Protein AF-A0A967TLC8-F1 (afdb_mon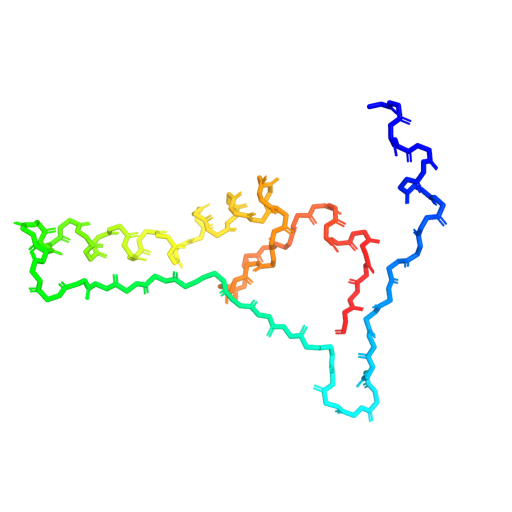omer_lite)

pLDDT: mean 94.49, std 4.86, range [64.38, 98.5]

Foldseek 3Di:
DVCVVVVVVDADDFPDPVHDTRDDDDDDDDDDPPPPCRPVVVVVVVVCLDLVNLLCCQAPVVDHRPDPPRDHDPVVVVNPDD

Sequence (82 aa):
EEQSAWAETVRIVFPNQKSYGTHMNVSGMALTSSAPNKENAIRLMVFLSDNLAQQMYAEQNFEYPVKQGVPWSGLLQSFGSY

Structure (mmCIF, N/CA/C/O backbone):
data_AF-A0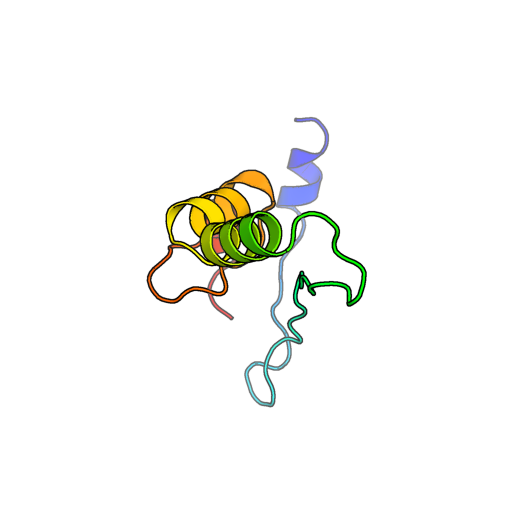A967TLC8-F1
#
_entry.id   AF-A0A967TLC8-F1
#
loop_
_atom_site.group_PDB
_atom_site.id
_atom_site.type_symbol
_atom_site.label_atom_id
_atom_site.label_alt_id
_atom_site.label_comp_id
_atom_site.label_asym_id
_atom_site.label_entity_id
_atom_site.label_seq_id
_atom_site.pdbx_PDB_ins_code
_atom_site.Cartn_x
_atom_site.Cartn_y
_atom_site.Cartn_z
_atom_site.occupancy
_atom_site.B_iso_or_equiv
_atom_site.auth_seq_id
_atom_site.auth_comp_id
_atom_site.auth_asym_id
_atom_site.auth_atom_id
_atom_site.pdbx_PDB_model_num
ATOM 1 N N . GLU A 1 1 ? 16.149 17.137 -4.908 1.00 64.38 1 GLU A N 1
ATOM 2 C CA . GLU A 1 1 ? 16.902 17.582 -6.099 1.00 64.38 1 GLU A CA 1
ATOM 3 C C . GLU A 1 1 ? 18.269 16.917 -6.195 1.00 64.38 1 GLU A C 1
ATOM 5 O O . GLU A 1 1 ? 18.515 16.264 -7.194 1.00 64.38 1 GLU A O 1
ATOM 10 N N . GLU A 1 2 ? 19.117 16.961 -5.162 1.00 76.75 2 GLU A N 1
ATOM 11 C CA . GLU A 1 2 ? 20.457 16.333 -5.216 1.00 76.75 2 GLU A CA 1
ATOM 12 C C . GLU A 1 2 ? 20.438 14.822 -5.542 1.00 76.75 2 GLU A C 1
ATOM 14 O O . GLU A 1 2 ? 21.251 14.339 -6.321 1.00 76.75 2 GLU A O 1
ATOM 19 N N . GLN A 1 3 ? 19.460 14.081 -5.012 1.00 84.44 3 GLN A N 1
ATOM 20 C CA . GLN A 1 3 ? 19.339 12.626 -5.203 1.00 84.44 3 GLN A CA 1
ATOM 21 C C . GLN A 1 3 ? 18.673 12.219 -6.533 1.00 84.44 3 GLN A C 1
ATOM 23 O O . GLN A 1 3 ? 18.667 11.039 -6.884 1.00 84.44 3 GLN A O 1
ATOM 28 N N . SER A 1 4 ? 18.096 13.170 -7.277 1.00 85.31 4 SER A N 1
ATOM 29 C CA . SER A 1 4 ? 17.306 12.878 -8.481 1.00 85.31 4 SER A CA 1
ATOM 30 C C . SER A 1 4 ? 18.162 12.263 -9.589 1.00 85.31 4 SER A C 1
ATOM 32 O O . SER A 1 4 ? 17.763 11.265 -10.182 1.00 85.31 4 SER A O 1
ATOM 34 N N . ALA A 1 5 ? 19.381 12.776 -9.789 1.00 91.56 5 ALA A N 1
ATOM 35 C CA . ALA A 1 5 ? 20.306 12.256 -10.796 1.00 91.56 5 ALA A CA 1
ATOM 36 C C . ALA A 1 5 ? 20.677 10.784 -10.551 1.00 91.56 5 ALA A C 1
ATOM 38 O O . ALA A 1 5 ? 20.856 10.024 -11.496 1.00 91.56 5 ALA A O 1
ATOM 39 N N . TRP A 1 6 ? 20.769 10.351 -9.291 1.00 91.94 6 TRP A N 1
ATOM 40 C CA . TRP A 1 6 ? 21.036 8.946 -8.982 1.00 91.94 6 TRP A CA 1
ATOM 41 C C . TRP A 1 6 ? 19.799 8.082 -9.200 1.00 91.94 6 TRP A C 1
ATOM 43 O O . TRP A 1 6 ? 19.919 7.022 -9.811 1.00 91.94 6 TRP A O 1
ATOM 53 N N . ALA A 1 7 ? 18.614 8.545 -8.791 1.00 89.94 7 ALA A N 1
ATOM 54 C CA . ALA A 1 7 ? 17.361 7.835 -9.047 1.00 89.94 7 ALA A CA 1
ATOM 55 C C . ALA A 1 7 ? 17.130 7.582 -10.550 1.00 89.94 7 ALA A C 1
ATOM 57 O O . ALA A 1 7 ? 16.752 6.477 -10.928 1.00 89.94 7 ALA A O 1
ATOM 58 N N . GLU A 1 8 ? 17.441 8.557 -11.409 1.00 89.56 8 GLU A N 1
ATOM 59 C CA . GLU A 1 8 ? 17.308 8.447 -12.872 1.00 89.56 8 GLU A CA 1
ATOM 60 C C . GLU A 1 8 ? 18.247 7.407 -13.506 1.00 89.56 8 GLU A C 1
ATOM 62 O O . GLU A 1 8 ? 17.961 6.884 -14.583 1.00 89.56 8 GLU A O 1
ATOM 67 N N . THR A 1 9 ? 19.360 7.076 -12.843 1.00 94.06 9 THR A N 1
ATOM 68 C CA . THR A 1 9 ? 20.299 6.041 -13.316 1.00 94.06 9 THR A CA 1
ATOM 69 C C . THR A 1 9 ? 19.914 4.627 -12.887 1.00 94.06 9 THR A C 1
ATOM 71 O O . THR A 1 9 ? 20.489 3.651 -13.377 1.00 94.06 9 THR A O 1
ATOM 74 N N . VAL A 1 10 ? 18.940 4.492 -11.984 1.00 91.75 10 VAL A N 1
ATOM 75 C CA . VAL A 1 10 ? 18.468 3.203 -11.479 1.00 91.75 10 VAL A CA 1
ATOM 76 C C . VAL A 1 10 ? 17.304 2.707 -12.329 1.00 91.75 10 VAL A C 1
ATOM 78 O O . VAL A 1 10 ? 16.369 3.435 -12.648 1.00 91.75 10 VAL A O 1
ATOM 81 N N . ARG A 1 11 ? 17.336 1.415 -12.663 1.00 90.81 11 ARG A N 1
ATOM 82 C CA . ARG A 1 11 ? 16.242 0.737 -13.357 1.00 90.81 11 ARG A CA 1
ATOM 83 C C . ARG A 1 11 ? 15.448 -0.125 -12.388 1.00 90.81 11 ARG A C 1
ATOM 85 O O . ARG A 1 11 ? 16.010 -0.996 -11.727 1.00 90.81 11 ARG A O 1
ATOM 92 N N . ILE A 1 12 ? 14.131 0.048 -12.396 1.00 93.44 12 ILE A N 1
ATOM 93 C CA . ILE A 1 12 ? 13.209 -0.835 -11.682 1.00 93.44 12 ILE A CA 1
ATOM 94 C C . ILE A 1 12 ? 12.925 -2.068 -12.538 1.00 93.44 12 ILE A C 1
ATOM 96 O O . ILE A 1 12 ? 12.698 -1.982 -13.747 1.00 93.44 12 ILE A O 1
ATOM 100 N N . VAL A 1 13 ? 12.987 -3.235 -11.903 1.00 94.81 13 VAL A N 1
ATOM 101 C CA . VAL A 1 13 ? 12.704 -4.528 -12.524 1.00 94.81 13 VAL A CA 1
ATOM 102 C C . VAL A 1 13 ? 11.746 -5.285 -11.619 1.00 94.81 13 VAL A C 1
ATOM 104 O O . VAL A 1 13 ? 12.046 -5.510 -10.451 1.00 94.81 13 VAL A O 1
ATOM 107 N N . PHE A 1 14 ? 10.620 -5.708 -12.185 1.00 96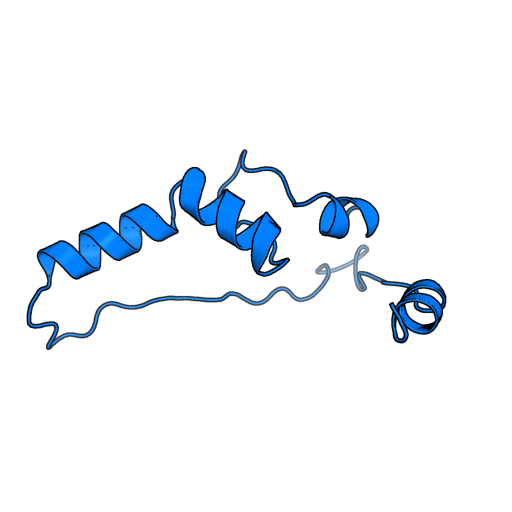.50 14 PHE A N 1
ATOM 108 C CA . PHE A 1 14 ? 9.649 -6.591 -11.548 1.00 96.50 14 PHE A CA 1
ATOM 109 C C . PHE A 1 14 ? 9.967 -8.042 -11.944 1.00 96.50 14 PHE A C 1
ATOM 111 O O . PHE A 1 14 ? 9.674 -8.434 -13.077 1.00 96.50 14 PHE A O 1
ATOM 118 N N . PRO A 1 15 ? 10.643 -8.835 -11.094 1.00 97.06 15 PRO A N 1
ATOM 119 C CA . PRO A 1 15 ? 11.135 -10.156 -11.475 1.00 97.06 15 PRO A CA 1
ATOM 120 C C . PRO A 1 15 ? 10.008 -11.196 -11.604 1.00 97.06 15 PRO A C 1
ATOM 122 O O . PRO A 1 15 ? 8.857 -10.959 -11.266 1.00 97.06 15 PRO A O 1
ATOM 125 N N . ASN A 1 16 ? 10.358 -12.392 -12.090 1.00 97.31 16 ASN A N 1
ATOM 126 C CA . ASN A 1 16 ? 9.493 -13.582 -12.061 1.00 97.31 16 ASN A CA 1
ATOM 127 C C . ASN A 1 16 ? 8.169 -13.512 -12.858 1.00 97.31 16 ASN A C 1
ATOM 129 O O . ASN A 1 16 ? 7.308 -14.370 -12.665 1.00 97.31 16 ASN A O 1
ATOM 133 N N . GLN A 1 17 ? 8.029 -12.602 -13.831 1.00 96.56 17 GLN A N 1
ATOM 134 C CA . GLN A 1 17 ? 6.793 -12.458 -14.636 1.00 96.56 17 GLN A CA 1
ATOM 135 C C . GLN A 1 17 ? 6.419 -13.657 -15.517 1.00 96.56 17 GLN A C 1
ATOM 137 O O . GLN A 1 17 ? 5.303 -13.751 -16.011 1.00 96.56 17 GLN A O 1
ATOM 142 N N . LYS A 1 18 ? 7.341 -14.604 -15.716 1.00 96.12 18 LYS A N 1
ATOM 143 C CA . LYS A 1 18 ? 7.064 -15.870 -16.417 1.00 96.12 18 LYS A CA 1
ATOM 144 C C . LYS A 1 18 ? 6.712 -17.024 -15.470 1.00 96.12 18 LYS A C 1
ATOM 146 O O . LYS A 1 18 ? 6.557 -18.148 -15.935 1.00 96.12 18 LYS A O 1
ATOM 151 N N . SER A 1 19 ? 6.658 -16.779 -14.159 1.00 97.25 19 SER A N 1
ATOM 152 C CA . SER A 1 19 ? 6.344 -17.793 -13.150 1.00 97.25 19 SER A CA 1
ATOM 153 C C . SER A 1 19 ? 5.300 -17.296 -12.145 1.00 97.25 19 SER A C 1
ATOM 155 O O . SER A 1 19 ? 4.117 -17.280 -12.462 1.00 97.25 19 SER A O 1
ATOM 157 N N . TYR A 1 20 ? 5.719 -16.925 -10.936 1.00 95.81 20 TYR A N 1
ATOM 158 C CA . TYR A 1 20 ? 4.857 -16.582 -9.802 1.00 95.81 20 TYR A CA 1
ATOM 159 C C . TYR A 1 20 ? 4.702 -15.066 -9.591 1.00 95.81 20 TYR A C 1
ATOM 161 O O . TYR A 1 20 ? 4.022 -14.656 -8.655 1.00 95.81 20 TYR A O 1
ATOM 169 N N . GLY A 1 21 ? 5.316 -14.246 -10.451 1.00 97.44 21 GLY A N 1
ATOM 170 C CA . GLY A 1 21 ? 5.282 -12.785 -10.370 1.00 97.44 21 GLY A CA 1
ATOM 171 C C . GLY A 1 21 ? 6.201 -12.200 -9.294 1.00 97.44 21 GLY A C 1
ATOM 172 O O . GLY A 1 21 ? 6.818 -12.916 -8.500 1.00 97.44 21 GLY A O 1
ATOM 173 N N . THR A 1 22 ? 6.315 -10.872 -9.278 1.00 97.50 22 THR A N 1
ATOM 174 C CA . THR A 1 22 ? 7.051 -10.150 -8.232 1.00 97.50 22 THR A CA 1
ATOM 175 C C . THR A 1 22 ? 6.422 -10.412 -6.868 1.00 97.50 22 THR A C 1
ATOM 177 O O . THR A 1 22 ? 5.203 -10.371 -6.716 1.00 97.50 22 THR A O 1
ATOM 180 N N . HIS A 1 23 ? 7.253 -10.634 -5.850 1.00 97.56 23 HIS A N 1
ATOM 181 C CA . HIS A 1 23 ? 6.770 -10.675 -4.477 1.00 97.56 23 HIS A CA 1
ATOM 182 C C . HIS A 1 23 ? 6.194 -9.313 -4.069 1.00 97.56 23 HIS A C 1
ATOM 184 O O . HIS A 1 23 ? 6.893 -8.303 -4.119 1.00 97.56 23 HIS A O 1
ATOM 190 N N . MET A 1 24 ? 4.944 -9.314 -3.616 1.00 95.75 24 MET A N 1
ATOM 191 C CA . MET A 1 24 ? 4.262 -8.145 -3.072 1.00 95.75 24 MET A CA 1
ATOM 192 C C . MET A 1 24 ? 4.043 -8.344 -1.574 1.00 95.75 24 MET A C 1
ATOM 194 O O . MET A 1 24 ? 3.764 -9.456 -1.123 1.00 95.75 24 MET A O 1
ATOM 198 N N . ASN A 1 25 ? 4.138 -7.259 -0.812 1.00 96.75 25 ASN A N 1
ATOM 199 C CA . ASN A 1 25 ? 3.830 -7.239 0.614 1.00 96.75 25 ASN A CA 1
ATOM 200 C C . ASN A 1 25 ? 2.788 -6.149 0.898 1.00 96.75 25 ASN A C 1
ATOM 202 O O . ASN A 1 25 ? 2.489 -5.339 0.020 1.00 96.75 25 ASN A O 1
ATOM 206 N N . VAL A 1 26 ? 2.203 -6.159 2.093 1.00 95.69 26 VAL A N 1
ATOM 207 C CA . VAL A 1 26 ? 1.081 -5.285 2.440 1.00 95.69 26 VAL A CA 1
ATOM 208 C C . VAL A 1 26 ? 1.314 -4.546 3.748 1.00 95.69 26 VAL A C 1
ATOM 210 O O . VAL A 1 26 ? 1.724 -5.125 4.755 1.00 95.69 26 VAL A O 1
ATOM 213 N N . SER A 1 27 ? 0.952 -3.270 3.743 1.00 95.12 27 SER A N 1
ATOM 214 C CA . SER A 1 27 ? 0.685 -2.505 4.953 1.00 95.12 27 SER A CA 1
ATOM 215 C C . SER A 1 27 ? -0.714 -2.872 5.453 1.00 95.12 27 SER A C 1
ATOM 217 O O . SER A 1 27 ? -1.723 -2.559 4.822 1.00 95.12 27 SER A O 1
ATOM 219 N N . GLY A 1 28 ? -0.779 -3.606 6.563 1.00 95.12 28 GLY A N 1
ATOM 220 C CA . GLY A 1 28 ? -2.028 -4.094 7.144 1.00 95.12 28 GLY A CA 1
ATOM 221 C C . GLY A 1 28 ? -2.407 -3.372 8.432 1.00 95.12 28 GLY A C 1
ATOM 222 O O . GLY A 1 28 ? -1.567 -2.795 9.119 1.00 95.12 28 GLY A O 1
ATOM 223 N N . MET A 1 29 ? -3.681 -3.470 8.803 1.00 95.94 29 MET A N 1
ATOM 224 C CA . MET A 1 29 ? -4.163 -3.035 10.110 1.00 95.94 29 MET A CA 1
ATOM 225 C C . MET A 1 29 ? -5.058 -4.095 10.743 1.00 95.94 29 MET A C 1
ATOM 227 O O . MET A 1 29 ? -5.763 -4.830 10.052 1.00 95.94 29 MET A O 1
ATOM 231 N N . ALA A 1 30 ? -5.050 -4.150 12.071 1.00 97.25 30 ALA A N 1
ATOM 232 C CA . ALA A 1 30 ? -5.863 -5.072 12.848 1.00 97.25 30 ALA A CA 1
ATOM 233 C C . ALA A 1 30 ? -6.495 -4.351 14.041 1.00 97.25 30 ALA A C 1
ATOM 235 O O . ALA A 1 30 ? -5.908 -3.438 14.622 1.00 97.25 30 ALA A O 1
ATOM 236 N N . LEU A 1 31 ? -7.695 -4.788 14.416 1.00 98.00 31 LEU A N 1
ATOM 237 C CA . LEU A 1 31 ? -8.395 -4.294 15.594 1.00 98.00 31 LEU A CA 1
ATOM 238 C C . LEU A 1 31 ? -7.978 -5.110 16.818 1.00 98.00 31 LEU A C 1
ATOM 240 O O . LEU A 1 31 ? -8.156 -6.327 16.845 1.00 98.00 31 LEU A O 1
ATOM 244 N N . THR A 1 32 ? -7.448 -4.447 17.842 1.00 97.81 32 THR A N 1
ATOM 245 C CA . THR A 1 32 ? -7.084 -5.121 19.093 1.00 97.81 32 THR A CA 1
ATOM 246 C C . THR A 1 32 ? -8.330 -5.507 19.892 1.00 97.81 32 THR A C 1
ATOM 248 O O . THR A 1 32 ? -9.362 -4.834 19.843 1.00 97.81 32 THR A O 1
ATOM 251 N N . SER A 1 33 ? -8.237 -6.588 20.671 1.00 97.56 33 SER A N 1
ATOM 252 C CA . SER A 1 33 ? -9.334 -7.050 21.535 1.00 97.56 33 SER A CA 1
ATOM 253 C C . SER A 1 33 ? -9.728 -6.021 22.599 1.00 97.56 33 SER A C 1
ATOM 255 O O . SER A 1 33 ? -10.901 -5.924 22.951 1.00 97.56 33 SER A O 1
ATOM 257 N N . SER A 1 34 ? -8.764 -5.227 23.068 1.00 97.94 34 SER A N 1
ATOM 258 C CA . SER A 1 34 ? -8.938 -4.225 24.125 1.00 97.94 34 SER A CA 1
ATOM 259 C C . SER A 1 34 ? -9.232 -2.813 23.605 1.00 97.94 34 SER A C 1
ATOM 261 O O . SER A 1 34 ? -9.045 -1.852 24.348 1.00 97.94 34 SER A O 1
ATOM 263 N N . ALA A 1 35 ? -9.638 -2.646 22.339 1.00 98.00 35 ALA A N 1
ATOM 264 C CA . ALA A 1 35 ? -9.877 -1.326 21.756 1.00 98.00 35 ALA A CA 1
ATOM 265 C C . ALA A 1 35 ? -10.958 -0.548 22.547 1.00 98.00 35 ALA A C 1
ATOM 267 O O . ALA A 1 35 ? -12.134 -0.921 22.495 1.00 98.00 35 ALA A O 1
ATOM 268 N N . PRO A 1 36 ? -10.607 0.559 23.236 1.00 97.25 36 PRO A N 1
ATOM 269 C CA . PRO A 1 36 ? -11.543 1.280 24.104 1.00 97.25 36 PRO A CA 1
ATOM 270 C C . PRO A 1 36 ? -12.595 2.061 23.308 1.00 97.25 36 PRO A C 1
ATOM 272 O O . PRO A 1 36 ? -13.643 2.416 23.836 1.00 97.25 36 PRO A O 1
ATOM 275 N N . ASN A 1 37 ? -12.325 2.315 22.024 1.00 98.19 37 ASN A N 1
ATOM 276 C CA . ASN A 1 37 ? -13.245 2.949 21.089 1.00 98.19 37 ASN A CA 1
ATOM 277 C C . ASN A 1 37 ? -13.396 2.094 19.826 1.00 98.19 37 ASN A C 1
ATOM 279 O O . ASN A 1 37 ? -12.937 2.442 18.735 1.00 98.19 37 ASN A O 1
ATOM 283 N N . LYS A 1 38 ? -13.996 0.916 20.011 1.00 98.19 38 LYS A N 1
ATOM 284 C CA . LYS A 1 38 ? -14.121 -0.110 18.974 1.00 98.19 38 LYS A CA 1
ATOM 285 C C . LYS A 1 38 ? -14.830 0.398 17.717 1.00 98.19 38 LYS A C 1
ATOM 287 O O . LYS A 1 38 ? -14.389 0.111 16.609 1.00 98.19 38 LYS A O 1
ATOM 292 N N . GLU A 1 39 ? -15.913 1.152 17.883 1.00 98.38 39 GLU A N 1
ATOM 293 C CA . GLU A 1 39 ? -16.712 1.631 16.755 1.00 98.38 39 GLU A CA 1
ATOM 294 C C . GLU A 1 39 ? -15.924 2.603 15.869 1.00 98.38 39 GLU A C 1
ATOM 296 O O . GLU A 1 39 ? -15.869 2.417 14.653 1.00 98.38 39 GLU A O 1
ATOM 301 N N . ASN A 1 40 ? -15.241 3.590 16.458 1.00 98.50 40 ASN A N 1
ATOM 302 C CA . ASN A 1 40 ? -14.428 4.520 15.672 1.00 98.50 40 ASN A CA 1
ATOM 303 C C . ASN A 1 40 ? -13.206 3.842 15.048 1.00 98.50 40 ASN A C 1
ATOM 305 O O . ASN A 1 40 ? -12.822 4.206 13.939 1.00 98.50 40 ASN A O 1
ATOM 309 N N . ALA A 1 41 ? -12.624 2.836 15.707 1.00 98.38 41 ALA A N 1
ATOM 310 C CA . ALA A 1 41 ? -11.549 2.047 15.113 1.00 98.38 41 ALA A CA 1
ATOM 311 C C . ALA A 1 41 ? -12.026 1.310 13.849 1.00 98.38 41 ALA A C 1
ATOM 313 O O . ALA A 1 41 ? -11.350 1.357 12.825 1.00 98.38 41 ALA A O 1
ATOM 314 N N . ILE A 1 42 ? -13.223 0.711 13.878 1.00 98.38 42 ILE A N 1
ATOM 315 C CA . ILE A 1 42 ? -13.828 0.086 12.691 1.00 98.38 42 ILE A CA 1
ATOM 316 C C . ILE A 1 42 ? -14.086 1.129 11.597 1.00 98.38 42 ILE A C 1
ATOM 318 O O . ILE A 1 42 ? -13.763 0.884 10.437 1.00 98.38 42 ILE A O 1
ATOM 322 N N . ARG A 1 43 ? -14.612 2.312 11.943 1.00 98.38 43 ARG A N 1
ATOM 323 C CA . ARG A 1 43 ? -14.823 3.398 10.967 1.00 98.38 43 ARG A CA 1
ATOM 324 C C . ARG A 1 43 ? -13.515 3.837 10.306 1.00 98.38 43 ARG A C 1
ATOM 326 O O . ARG A 1 43 ? -13.496 4.034 9.095 1.00 98.38 43 ARG A O 1
ATOM 333 N N . LEU A 1 44 ? -12.425 3.934 11.070 1.00 98.00 44 LEU A N 1
ATOM 334 C CA . LEU A 1 44 ? -11.099 4.230 10.530 1.00 98.00 44 LEU A CA 1
ATOM 335 C C . LEU A 1 44 ? -10.614 3.122 9.586 1.00 98.00 44 LEU A C 1
ATOM 337 O O . LEU A 1 44 ? -10.131 3.427 8.501 1.00 98.00 44 LEU A O 1
ATOM 341 N N . MET A 1 45 ? -10.780 1.850 9.962 1.00 97.94 45 MET A N 1
ATOM 342 C CA . MET A 1 45 ? -10.425 0.715 9.099 1.00 97.94 45 MET A CA 1
ATOM 343 C C . MET A 1 45 ? -11.164 0.761 7.760 1.00 97.94 45 MET A C 1
ATOM 345 O O . MET A 1 45 ? -10.551 0.607 6.706 1.00 97.94 45 MET A O 1
ATOM 349 N N . VAL A 1 46 ? -12.472 1.028 7.796 1.00 97.56 46 VAL A N 1
ATOM 350 C CA . VAL A 1 46 ? -13.292 1.178 6.587 1.00 97.56 46 VAL A CA 1
ATOM 351 C C . VAL A 1 46 ? -12.813 2.364 5.755 1.00 97.56 46 VAL A C 1
ATOM 353 O O . VAL A 1 46 ? -12.598 2.203 4.556 1.00 97.56 46 VAL A O 1
ATOM 356 N N . PHE A 1 47 ? -12.580 3.521 6.379 1.00 97.44 47 PHE A N 1
ATOM 357 C CA . PHE A 1 47 ? -12.073 4.708 5.692 1.00 97.44 47 PHE A CA 1
ATOM 358 C C . PHE A 1 47 ? -10.746 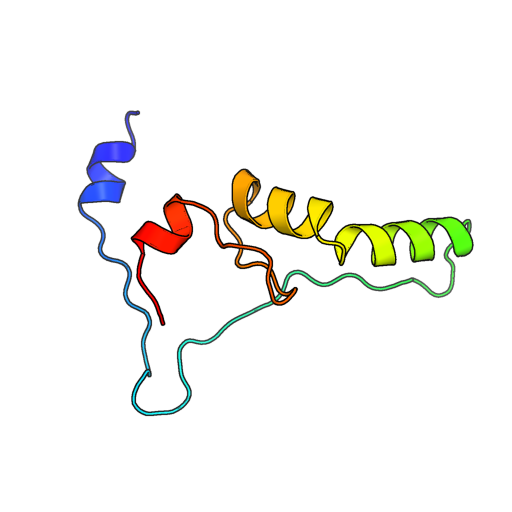4.441 4.972 1.00 97.44 47 PHE A C 1
ATOM 360 O O . PHE A 1 47 ? -10.618 4.788 3.803 1.00 97.44 47 PHE A O 1
ATOM 367 N N . LEU A 1 48 ? -9.785 3.783 5.628 1.00 96.62 48 LEU A N 1
ATOM 368 C CA . LEU A 1 48 ? -8.472 3.478 5.045 1.00 96.62 48 LEU A CA 1
ATOM 369 C C . LEU A 1 48 ? -8.560 2.534 3.836 1.00 96.62 48 LEU A C 1
ATOM 371 O O . LEU A 1 48 ? -7.709 2.578 2.947 1.00 96.62 48 LEU A O 1
ATOM 375 N N . SER A 1 49 ? -9.612 1.717 3.775 1.00 95.44 49 SER A N 1
ATOM 376 C CA . SER A 1 49 ? -9.924 0.869 2.622 1.00 95.44 49 SER A CA 1
ATOM 377 C C . SER A 1 49 ? -10.746 1.569 1.534 1.00 95.44 49 SER A C 1
ATOM 379 O O . SER A 1 49 ? -11.058 0.941 0.527 1.00 95.44 49 SER A O 1
ATOM 381 N N . ASP A 1 50 ? -11.134 2.835 1.706 1.00 96.88 50 ASP A N 1
ATOM 382 C CA . ASP A 1 50 ? -11.976 3.549 0.747 1.00 96.88 50 ASP A CA 1
ATOM 383 C C . ASP A 1 50 ? -11.172 4.305 -0.327 1.00 96.88 50 ASP A C 1
ATOM 385 O O . ASP A 1 50 ? -9.961 4.479 -0.213 1.00 96.88 50 ASP A O 1
ATOM 389 N N . ASN A 1 51 ? -11.849 4.756 -1.39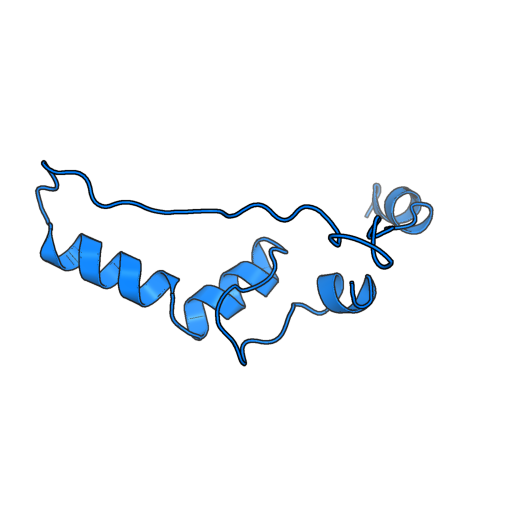0 1.00 97.12 51 ASN A N 1
ATOM 390 C CA . ASN A 1 51 ? -11.230 5.347 -2.581 1.00 97.12 51 ASN A CA 1
ATOM 391 C C . ASN A 1 51 ? -10.308 6.515 -2.234 1.00 97.12 51 ASN A C 1
ATOM 393 O O . ASN A 1 51 ? -9.179 6.566 -2.713 1.00 97.12 51 ASN A O 1
ATOM 397 N N . LEU A 1 52 ? -10.786 7.433 -1.388 1.00 95.88 52 LEU A N 1
ATOM 398 C CA . LEU A 1 52 ? -10.028 8.622 -1.014 1.00 95.88 52 LEU A CA 1
ATOM 399 C C . LEU A 1 52 ? -8.734 8.250 -0.285 1.00 95.88 52 LEU A C 1
ATOM 401 O O . LEU A 1 52 ? -7.665 8.719 -0.662 1.00 95.88 52 LEU A O 1
ATOM 405 N N . ALA A 1 53 ? -8.816 7.387 0.729 1.00 96.50 53 ALA A N 1
ATOM 406 C CA . ALA A 1 53 ? -7.635 6.992 1.483 1.00 96.50 53 ALA A CA 1
ATOM 407 C C . ALA A 1 53 ? -6.653 6.200 0.613 1.00 96.50 53 ALA A C 1
ATOM 409 O O . ALA A 1 53 ? -5.460 6.478 0.638 1.00 96.50 53 ALA A O 1
ATOM 410 N N . GLN A 1 54 ? -7.139 5.270 -0.209 1.00 97.50 54 GLN A N 1
ATOM 411 C CA . GLN A 1 54 ? -6.292 4.499 -1.123 1.00 97.50 54 GLN A CA 1
ATOM 412 C C . GLN A 1 54 ? -5.594 5.391 -2.158 1.00 97.50 54 GLN A C 1
ATOM 414 O O . GLN A 1 54 ? -4.411 5.196 -2.428 1.00 97.50 54 GLN A O 1
ATOM 419 N N . GLN A 1 55 ? -6.281 6.415 -2.675 1.00 95.81 55 GLN A N 1
ATOM 420 C CA . GLN A 1 55 ? -5.663 7.416 -3.544 1.00 95.81 55 GLN A CA 1
ATOM 421 C C . GLN A 1 55 ? -4.588 8.213 -2.795 1.00 95.81 55 GLN A C 1
ATOM 423 O O . GLN A 1 55 ? -3.493 8.408 -3.315 1.00 95.81 55 GLN A O 1
ATOM 428 N N . MET A 1 56 ? -4.859 8.635 -1.556 1.00 94.81 56 MET A N 1
ATOM 429 C CA . MET A 1 56 ? -3.866 9.332 -0.733 1.00 94.81 56 MET A CA 1
ATOM 430 C C . MET A 1 56 ? -2.626 8.469 -0.474 1.00 94.81 56 MET A C 1
ATOM 432 O O . MET A 1 56 ? -1.515 8.974 -0.597 1.00 94.81 56 MET A O 1
ATOM 436 N N . TYR A 1 57 ? -2.784 7.179 -0.161 1.00 93.19 57 TYR A N 1
ATOM 437 C CA . TYR A 1 57 ? -1.650 6.264 0.018 1.00 93.19 57 TYR A CA 1
ATOM 438 C C . TYR A 1 57 ? -0.823 6.113 -1.262 1.00 93.19 57 TYR A C 1
ATOM 440 O O . TYR A 1 57 ? 0.406 6.158 -1.195 1.00 93.19 57 TYR A O 1
ATOM 448 N N . ALA A 1 58 ? -1.479 6.001 -2.420 1.00 93.88 58 ALA A N 1
ATOM 449 C CA . ALA A 1 58 ? -0.792 5.910 -3.704 1.00 93.88 58 ALA A CA 1
ATOM 450 C C . ALA A 1 58 ? 0.025 7.171 -4.024 1.00 93.88 58 ALA A C 1
ATOM 452 O O . ALA A 1 58 ? 1.162 7.069 -4.489 1.00 93.88 58 ALA A O 1
ATOM 453 N N . GLU A 1 59 ? -0.535 8.352 -3.760 1.00 94.12 59 GLU A N 1
ATOM 454 C CA . GLU A 1 59 ? 0.085 9.641 -4.091 1.00 94.12 59 GLU A CA 1
ATOM 455 C C . GLU A 1 59 ? 1.124 10.110 -3.068 1.00 94.12 59 GLU A C 1
ATOM 457 O O . GLU A 1 59 ? 2.087 10.771 -3.439 1.00 94.12 59 GLU A O 1
ATOM 462 N N . GLN A 1 60 ? 0.930 9.808 -1.782 1.00 93.88 60 GLN A N 1
ATOM 463 C CA . GLN A 1 60 ? 1.773 10.345 -0.707 1.00 93.88 60 GLN A CA 1
ATOM 464 C C . GLN A 1 60 ? 2.796 9.338 -0.189 1.00 93.88 60 GLN A C 1
ATOM 466 O O . GLN A 1 60 ? 3.897 9.735 0.179 1.00 93.88 60 GLN A O 1
ATOM 471 N N . ASN A 1 61 ? 2.442 8.050 -0.153 1.00 92.62 61 ASN A N 1
ATOM 472 C CA . ASN A 1 61 ? 3.343 6.997 0.322 1.00 92.62 61 ASN A CA 1
ATOM 473 C C . ASN A 1 61 ? 3.945 6.167 -0.816 1.00 92.62 61 ASN A C 1
ATOM 475 O O . ASN A 1 61 ? 4.774 5.298 -0.562 1.00 92.62 61 ASN A O 1
ATOM 479 N N . PHE A 1 62 ? 3.531 6.428 -2.061 1.00 93.06 62 PHE A N 1
ATOM 480 C CA . PHE A 1 62 ? 3.988 5.719 -3.256 1.00 93.06 62 PHE A CA 1
ATOM 481 C C . PHE A 1 62 ? 3.846 4.190 -3.142 1.00 93.06 62 PHE A C 1
ATOM 483 O O . PHE A 1 62 ? 4.656 3.438 -3.678 1.00 93.06 62 PHE A O 1
ATOM 490 N N . GLU A 1 63 ? 2.798 3.722 -2.456 1.00 94.88 63 GLU A N 1
ATOM 491 C CA . GLU A 1 63 ? 2.399 2.311 -2.414 1.00 94.88 63 GLU A CA 1
ATOM 492 C C . GLU A 1 63 ? 1.327 2.011 -3.470 1.00 94.88 63 GLU A C 1
ATOM 494 O O . GLU A 1 63 ? 0.557 2.883 -3.875 1.00 94.88 63 GLU A O 1
ATOM 499 N N . TYR A 1 64 ? 1.239 0.758 -3.912 1.00 95.56 64 TYR A N 1
ATOM 500 C CA . TYR A 1 64 ? 0.163 0.345 -4.810 1.00 95.56 64 TYR A CA 1
ATOM 501 C C . TYR A 1 64 ? -1.159 0.251 -4.034 1.00 95.56 64 TYR A C 1
ATOM 503 O O . TYR A 1 64 ? -1.212 -0.457 -3.024 1.00 95.56 64 TYR A O 1
ATOM 511 N N . PRO A 1 65 ? -2.241 0.912 -4.488 1.00 96.19 65 PRO A N 1
ATOM 512 C CA . PRO A 1 65 ? -3.537 0.793 -3.838 1.00 96.19 65 PRO A CA 1
ATOM 513 C C . PRO A 1 65 ? -4.059 -0.640 -3.971 1.00 96.19 65 PRO A C 1
ATOM 515 O O . PRO A 1 65 ? -4.001 -1.247 -5.042 1.00 96.19 65 PRO A O 1
ATOM 518 N N . VAL A 1 66 ? -4.614 -1.177 -2.886 1.00 94.94 66 VAL A N 1
ATOM 519 C CA . VAL A 1 66 ? -5.204 -2.526 -2.870 1.00 94.94 66 VAL A CA 1
ATOM 520 C C . VAL A 1 66 ? -6.643 -2.531 -3.389 1.00 94.94 66 VAL A C 1
ATOM 522 O O . VAL A 1 66 ? -7.161 -3.575 -3.790 1.00 94.94 66 VAL A O 1
ATOM 525 N N . LYS A 1 67 ? -7.312 -1.369 -3.391 1.00 95.75 67 LYS A N 1
ATOM 526 C CA . LYS A 1 67 ? -8.680 -1.230 -3.899 1.00 95.75 67 LYS A CA 1
ATOM 527 C C . LYS A 1 67 ? -8.693 -1.130 -5.420 1.00 95.75 67 LYS A C 1
ATOM 529 O O . LYS A 1 67 ? -8.106 -0.225 -6.007 1.00 95.75 67 LYS A O 1
ATOM 534 N N . GLN A 1 68 ? -9.441 -2.030 -6.053 1.00 94.50 68 GLN A N 1
ATOM 535 C CA . GLN A 1 68 ? -9.660 -2.004 -7.497 1.00 94.50 68 GLN A CA 1
ATOM 536 C C . GLN A 1 68 ? -10.323 -0.694 -7.941 1.00 94.50 68 GLN A C 1
ATOM 538 O O . GLN A 1 68 ? -11.221 -0.179 -7.276 1.00 94.50 68 GLN A O 1
ATOM 543 N N . GLY A 1 69 ? -9.891 -0.175 -9.091 1.00 94.62 69 GLY A N 1
ATOM 544 C CA . GLY A 1 69 ? -10.411 1.065 -9.674 1.00 94.62 69 GLY A CA 1
ATOM 545 C C . GLY A 1 69 ? -9.766 2.347 -9.140 1.00 94.62 69 GLY A C 1
ATOM 546 O O . GLY A 1 69 ? -9.988 3.405 -9.724 1.00 94.62 69 GLY A O 1
ATOM 547 N N . VAL A 1 70 ? -8.942 2.272 -8.089 1.00 96.25 70 VAL A N 1
ATOM 548 C CA . VAL A 1 70 ? -8.110 3.402 -7.658 1.00 96.25 70 VAL A CA 1
ATOM 549 C C . VAL A 1 70 ? -6.827 3.413 -8.499 1.00 96.25 70 VAL A C 1
ATOM 551 O O . VAL A 1 70 ? -6.124 2.400 -8.535 1.00 96.25 70 VAL A O 1
ATOM 554 N N . PRO A 1 71 ? -6.518 4.515 -9.205 1.00 94.38 71 PRO A N 1
ATOM 555 C CA . PRO A 1 71 ? -5.329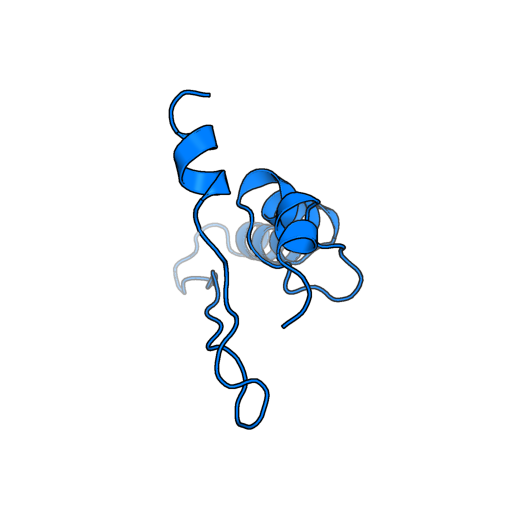 4.584 -10.043 1.00 94.38 71 PRO A CA 1
ATOM 556 C C . PRO A 1 71 ? -4.053 4.589 -9.196 1.00 94.38 71 PRO A C 1
ATOM 558 O O . PRO A 1 71 ? -4.031 5.082 -8.069 1.00 94.38 71 PRO A O 1
ATOM 561 N N . TRP A 1 72 ? -2.971 4.062 -9.765 1.00 95.00 72 TRP A N 1
ATOM 562 C CA . TRP A 1 72 ? -1.630 4.228 -9.206 1.00 95.00 72 TRP A CA 1
ATOM 563 C C . TRP A 1 72 ? -1.194 5.690 -9.345 1.00 95.00 72 TRP A C 1
ATOM 565 O O . TRP A 1 72 ? -1.648 6.373 -10.265 1.00 95.00 72 TRP A O 1
ATOM 575 N N . SER A 1 73 ? -0.283 6.166 -8.497 1.00 95.44 73 SER A N 1
ATOM 576 C CA . SER A 1 73 ? 0.289 7.505 -8.678 1.00 95.44 73 SER A CA 1
ATOM 577 C C . SER A 1 73 ? 1.124 7.596 -9.951 1.00 95.44 73 SER A C 1
ATOM 579 O O . SER A 1 73 ? 1.585 6.584 -10.489 1.00 95.44 73 SER A O 1
ATOM 581 N N . GLY A 1 74 ? 1.358 8.819 -10.431 1.00 94.12 74 GLY A N 1
ATOM 582 C CA . GLY A 1 74 ? 2.152 9.048 -11.644 1.00 94.12 74 GLY A CA 1
ATOM 583 C C . GLY A 1 74 ? 3.548 8.414 -11.579 1.00 94.12 74 GLY A C 1
ATOM 584 O O . GLY A 1 74 ? 4.014 7.843 -12.564 1.00 94.12 74 GLY A O 1
ATOM 585 N N . LEU A 1 75 ? 4.180 8.430 -10.400 1.00 92.38 75 LEU A N 1
ATOM 586 C CA . LEU A 1 75 ? 5.473 7.782 -10.177 1.00 92.38 75 LEU A CA 1
ATOM 587 C C . LEU A 1 75 ? 5.386 6.263 -10.364 1.00 92.38 75 LEU A C 1
ATOM 589 O O . LEU A 1 75 ? 6.179 5.693 -11.105 1.00 92.38 75 LEU A O 1
ATOM 593 N N . LEU A 1 76 ? 4.402 5.605 -9.752 1.00 93.81 76 LEU A N 1
ATOM 594 C CA . LEU A 1 76 ? 4.233 4.157 -9.883 1.00 93.81 76 LEU A CA 1
ATOM 595 C C . LEU A 1 76 ? 3.870 3.745 -11.311 1.00 93.81 76 LEU A C 1
ATOM 597 O O . LEU A 1 76 ? 4.374 2.742 -11.807 1.00 93.81 76 LEU A O 1
ATOM 601 N N . GLN A 1 77 ? 3.057 4.543 -12.008 1.00 94.38 77 GLN A N 1
ATOM 602 C CA . GLN A 1 77 ? 2.784 4.326 -13.432 1.00 94.38 77 GLN A CA 1
ATOM 603 C C . GLN A 1 77 ? 4.063 4.425 -14.278 1.00 94.38 77 GLN A C 1
ATOM 605 O O . GLN A 1 77 ? 4.227 3.659 -15.226 1.00 94.38 77 GLN A O 1
ATOM 610 N N . SER A 1 78 ? 4.995 5.319 -13.919 1.00 92.69 78 SER A N 1
ATOM 611 C CA . SER A 1 78 ? 6.273 5.473 -14.631 1.00 92.69 78 SER A CA 1
ATOM 612 C C . SER A 1 78 ? 7.185 4.246 -14.533 1.00 92.69 78 SER A C 1
ATOM 614 O O . SER A 1 78 ? 8.058 4.061 -15.379 1.00 92.69 78 SER A O 1
ATOM 616 N N . PHE A 1 79 ? 6.964 3.373 -13.546 1.00 93.19 79 PHE A N 1
ATOM 617 C CA . PHE A 1 79 ? 7.729 2.135 -13.384 1.00 93.19 79 PHE A CA 1
ATOM 618 C C . PHE A 1 79 ? 7.282 1.035 -14.356 1.00 93.19 79 PHE A C 1
ATOM 620 O O . PHE A 1 79 ? 7.980 0.033 -14.516 1.00 93.19 79 PHE A O 1
ATOM 627 N N . GLY A 1 80 ? 6.151 1.241 -15.039 1.00 90.25 80 GLY A N 1
ATOM 628 C CA . GLY A 1 80 ? 5.516 0.256 -15.902 1.00 90.25 80 GLY A CA 1
ATOM 629 C C . GLY A 1 80 ? 4.659 -0.741 -15.126 1.00 90.25 80 GLY A C 1
ATOM 630 O O . GLY A 1 80 ? 4.542 -0.695 -13.902 1.00 90.25 80 GLY A O 1
ATOM 631 N N . SER A 1 81 ? 4.025 -1.647 -15.862 1.00 87.94 81 SER A N 1
ATOM 632 C CA . SER A 1 81 ? 3.257 -2.742 -15.273 1.00 87.94 81 SER A CA 1
ATOM 633 C C . SER A 1 81 ? 4.173 -3.902 -14.897 1.00 87.94 81 SER A C 1
ATOM 635 O O . SER A 1 81 ? 5.188 -4.145 -15.557 1.00 87.94 81 SER A O 1
ATOM 637 N N . TYR A 1 82 ? 3.786 -4.616 -13.845 1.00 88.88 82 TYR A N 1
ATOM 638 C CA . TYR A 1 82 ? 4.345 -5.912 -13.485 1.00 88.88 82 TYR A CA 1
ATOM 639 C C . TYR A 1 82 ? 3.467 -7.022 -14.048 1.00 88.88 82 TYR A C 1
ATOM 641 O O . TYR A 1 82 ? 2.224 -6.914 -13.947 1.00 88.88 82 TYR A O 1
#

Radius of gyration: 16.77 Å; chains: 1; bounding box: 38×35×40 Å

Secondary structure (DSSP, 8-state):
-TTHHHHHHPPP----TTTT------------TT-TTHHHHHHHHHHHTSHHHHHHHHHHS-PPPSSTTPPPPHHHHHT---